Protein AF-A0A246E3R1-F1 (afdb_monomer)

Radius of gyration: 13.1 Å; Cα contacts (8 Å, |Δi|>4): 318; chains: 1; bounding box: 35×27×30 Å

Solvent-accessible surface area (backbone atoms only — not comparable to full-atom values): 6304 Å² total; per-residue (Å²): 119,54,71,61,39,54,56,63,45,77,49,46,33,38,33,43,47,28,61,87,23,43,31,43,37,31,37,36,22,50,95,86,63,29,34,28,38,35,41,36,41,28,56,73,75,44,25,35,37,32,26,45,30,54,86,65,44,77,44,84,72,50,73,42,71,41,78,92,60,78,82,47,70,36,47,36,40,36,43,34,51,58,42,41,35,38,39,33,36,67,92,75,45,77,46,77,47,82,42,72,75,26,56,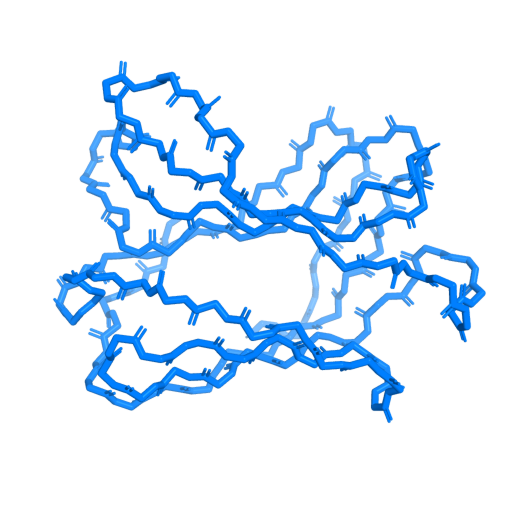73,18,27,29,38,73,53,59,76,44,85,47,50,78,42,78,108

Mean predicted aligned error: 2.45 Å

Foldseek 3Di:
DDFADAQKDKDKWKKQADQQKKKDKWFLADPVRQFTKDFIDHNVVQWTWIFTRHRNDTHTDDIDGVPPDPHRIWTWMWIHHAQWIWIDTPVPDIDIDGTHNRGRGDMDIDMPDPMDIGPD

Sequence (120 aa):
MFGKLQKANQISFTLNASASGKSGLILAQDNDGKNGFKISFEPSANRSASYVINGGSEDFANSYPLSGISGTNYNVTVFISNDLCVVYVNDKLAFSNRVYDVVNKKWSIFGTADSSFSNI

Structure (mmCIF, N/CA/C/O backbone):
data_AF-A0A246E3R1-F1
#
_entry.id   AF-A0A246E3R1-F1
#
loop_
_atom_site.group_PDB
_atom_site.id
_atom_site.type_symbol
_atom_site.label_atom_id
_atom_site.label_alt_id
_atom_site.label_comp_id
_atom_site.label_asym_id
_atom_site.label_entity_id
_atom_site.label_seq_id
_atom_site.pdbx_PDB_ins_code
_atom_site.Cartn_x
_atom_site.Cartn_y
_atom_site.Cartn_z
_atom_site.occupancy
_atom_site.B_iso_or_equiv
_atom_site.auth_seq_id
_atom_site.auth_comp_id
_atom_site.auth_asym_id
_atom_site.auth_atom_id
_atom_site.pdbx_PDB_model_num
ATOM 1 N N . MET A 1 1 ? 13.605 -2.257 4.467 1.00 85.44 1 MET A N 1
ATOM 2 C CA . MET A 1 1 ? 13.396 -2.369 3.006 1.00 85.44 1 MET A CA 1
ATOM 3 C C . MET A 1 1 ? 13.557 -3.831 2.619 1.00 85.44 1 MET A C 1
ATOM 5 O O . MET A 1 1 ? 14.504 -4.453 3.086 1.00 85.44 1 MET A O 1
ATOM 9 N N . PHE A 1 2 ? 12.620 -4.377 1.850 1.00 95.00 2 PHE A N 1
ATOM 10 C CA . PHE A 1 2 ? 12.554 -5.788 1.464 1.00 95.00 2 PHE A CA 1
ATOM 11 C C . PHE A 1 2 ? 13.255 -6.053 0.120 1.00 95.00 2 PHE A C 1
ATOM 13 O O . PHE A 1 2 ? 13.796 -5.141 -0.515 1.00 95.00 2 PHE A O 1
ATOM 20 N N . GLY A 1 3 ? 13.275 -7.327 -0.288 1.00 94.81 3 GLY A N 1
ATOM 21 C CA . GLY A 1 3 ? 13.874 -7.792 -1.540 1.00 94.81 3 GLY A CA 1
ATOM 22 C C . GLY A 1 3 ? 13.220 -7.220 -2.803 1.00 94.81 3 GLY A C 1
ATOM 23 O O . GLY A 1 3 ? 12.220 -6.506 -2.753 1.00 94.81 3 GLY A O 1
ATOM 24 N N . LYS A 1 4 ? 13.812 -7.530 -3.960 1.00 96.88 4 LYS A N 1
ATOM 25 C CA . LYS A 1 4 ? 13.321 -7.058 -5.260 1.00 96.88 4 LYS A CA 1
ATOM 26 C C . LYS A 1 4 ? 12.060 -7.808 -5.693 1.00 96.88 4 LYS A C 1
ATOM 28 O O . LYS A 1 4 ? 12.044 -9.039 -5.683 1.00 96.88 4 LYS A O 1
ATOM 33 N N . LEU A 1 5 ? 11.058 -7.065 -6.149 1.00 96.81 5 LEU A N 1
ATOM 34 C CA . LEU A 1 5 ? 9.829 -7.600 -6.726 1.00 96.81 5 LEU A CA 1
ATOM 35 C C . LEU A 1 5 ? 10.094 -8.241 -8.093 1.00 96.81 5 LEU A C 1
ATOM 37 O O . LEU A 1 5 ? 10.910 -7.757 -8.879 1.00 96.81 5 LEU A O 1
ATOM 41 N N . GLN A 1 6 ? 9.395 -9.337 -8.370 1.00 97.25 6 GLN A N 1
ATOM 42 C CA . GLN A 1 6 ? 9.426 -10.060 -9.642 1.00 97.25 6 GLN A CA 1
ATOM 43 C C . GLN A 1 6 ? 8.275 -9.615 -10.556 1.00 97.25 6 GLN A C 1
ATOM 45 O O . GLN A 1 6 ? 7.538 -8.686 -10.231 1.00 97.25 6 GLN A O 1
ATOM 50 N N . LYS A 1 7 ? 8.093 -10.274 -11.707 1.00 96.94 7 LYS A N 1
ATOM 51 C CA . LYS A 1 7 ? 6.954 -10.000 -12.606 1.00 96.94 7 LYS A CA 1
ATOM 52 C C . LYS A 1 7 ? 5.603 -10.287 -11.955 1.00 96.94 7 LYS A C 1
ATOM 54 O O . LYS A 1 7 ? 4.644 -9.582 -12.231 1.00 96.94 7 LYS A O 1
ATOM 59 N N . ALA A 1 8 ? 5.534 -11.316 -11.118 1.00 97.94 8 ALA A N 1
ATOM 60 C CA . ALA A 1 8 ? 4.351 -11.663 -10.352 1.00 97.94 8 ALA A CA 1
ATOM 61 C C . ALA A 1 8 ? 4.740 -11.799 -8.882 1.00 97.94 8 ALA A C 1
ATOM 63 O O . ALA A 1 8 ? 5.730 -12.463 -8.575 1.00 97.94 8 ALA A O 1
ATOM 64 N N . ASN A 1 9 ? 3.992 -11.156 -7.990 1.00 98.06 9 ASN A N 1
ATOM 65 C CA . ASN A 1 9 ? 4.227 -11.237 -6.551 1.00 98.06 9 ASN A CA 1
ATOM 66 C C . ASN A 1 9 ? 2.894 -11.256 -5.814 1.00 98.06 9 ASN A C 1
ATOM 68 O O . ASN A 1 9 ? 1.929 -10.618 -6.239 1.00 98.06 9 ASN A O 1
ATOM 72 N N . GLN A 1 10 ? 2.896 -11.920 -4.667 1.00 98.31 10 GLN A N 1
ATOM 73 C CA . GLN A 1 10 ? 1.889 -11.752 -3.637 1.00 98.31 10 GLN A CA 1
ATOM 74 C C . GLN A 1 10 ? 2.608 -11.275 -2.376 1.00 98.31 10 GLN A C 1
ATOM 76 O O . GLN A 1 10 ? 3.555 -11.915 -1.928 1.00 98.31 10 GLN A O 1
ATOM 81 N N . ILE A 1 11 ? 2.170 -10.148 -1.827 1.00 98.31 11 ILE A N 1
ATOM 82 C CA . ILE A 1 11 ? 2.597 -9.657 -0.513 1.00 98.31 11 ILE A CA 1
ATOM 83 C C . ILE A 1 11 ? 1.389 -9.779 0.403 1.00 98.31 11 ILE A C 1
ATOM 85 O O . ILE A 1 11 ? 0.278 -9.429 0.006 1.00 98.31 11 ILE A O 1
ATOM 89 N N . SER A 1 12 ? 1.560 -10.298 1.611 1.00 98.38 12 SER A N 1
ATOM 90 C CA . SER A 1 12 ? 0.476 -10.380 2.591 1.00 98.38 12 SER A CA 1
ATOM 91 C C . SER A 1 12 ? 0.987 -9.948 3.950 1.00 98.38 12 SER A C 1
ATOM 93 O O . SER A 1 12 ? 2.151 -10.163 4.248 1.00 98.38 12 SER A O 1
ATOM 95 N N . PHE A 1 13 ? 0.148 -9.271 4.725 1.00 98.56 13 PHE A N 1
ATOM 96 C CA . PHE A 1 13 ? 0.465 -8.878 6.095 1.00 98.56 13 PHE A CA 1
ATOM 97 C C . PHE A 1 13 ? -0.805 -8.514 6.861 1.00 98.56 13 PHE A C 1
ATOM 99 O O . PHE A 1 13 ? -1.825 -8.135 6.279 1.00 98.56 13 PHE A O 1
ATOM 106 N N . THR A 1 14 ? -0.718 -8.562 8.185 1.00 98.56 14 THR A N 1
ATOM 107 C CA . THR A 1 14 ? -1.702 -7.957 9.082 1.00 98.56 14 THR A CA 1
ATOM 108 C C . THR A 1 14 ? -1.175 -6.606 9.553 1.00 98.56 14 THR A C 1
ATOM 110 O O . THR A 1 14 ? -0.092 -6.523 10.138 1.00 98.56 14 THR A O 1
ATOM 113 N N . LEU A 1 15 ? -1.948 -5.551 9.307 1.00 98.50 15 LEU A N 1
ATOM 114 C CA . LEU A 1 15 ? -1.685 -4.178 9.723 1.00 98.50 15 LEU A CA 1
ATOM 115 C C . LEU A 1 15 ? -2.667 -3.766 10.821 1.00 98.50 15 LEU A C 1
ATOM 117 O O . LEU A 1 15 ? -3.877 -3.745 10.603 1.00 98.50 15 LEU A O 1
ATOM 121 N N . ASN A 1 16 ? -2.138 -3.380 11.976 1.00 98.00 16 ASN A N 1
ATOM 122 C CA . ASN A 1 16 ? -2.869 -2.599 12.967 1.00 98.00 16 ASN A CA 1
ATOM 123 C C . ASN A 1 16 ? -2.487 -1.128 12.764 1.00 98.00 16 ASN A C 1
ATOM 125 O O . ASN A 1 16 ? -1.387 -0.705 13.127 1.00 98.00 16 ASN A O 1
ATOM 129 N N . ALA A 1 17 ? -3.350 -0.380 12.080 1.00 97.75 17 ALA A N 1
ATOM 130 C CA . ALA A 1 17 ? -3.108 1.017 11.752 1.00 97.75 17 ALA A CA 1
ATOM 131 C C . ALA A 1 17 ? -3.499 1.938 12.915 1.00 97.75 17 ALA A C 1
ATOM 133 O O . ALA A 1 17 ? -4.526 1.755 13.572 1.00 97.75 17 ALA A O 1
ATOM 134 N N . SER A 1 18 ? -2.727 3.003 13.109 1.00 97.06 18 SER A N 1
ATOM 135 C CA . SER A 1 18 ? -3.145 4.113 13.964 1.00 97.06 18 SER A CA 1
ATOM 136 C C . SER A 1 18 ? -4.342 4.850 13.352 1.00 97.06 18 SER A C 1
ATOM 138 O O . SER A 1 18 ? -4.332 5.181 12.167 1.00 97.06 18 SER A O 1
ATOM 140 N N . ALA A 1 19 ? -5.351 5.174 14.166 1.00 95.25 19 ALA A N 1
ATOM 141 C CA . ALA A 1 19 ? -6.534 5.915 13.719 1.00 95.25 19 ALA A CA 1
ATOM 142 C C . ALA A 1 19 ? -6.218 7.344 13.234 1.00 95.25 19 ALA A C 1
ATOM 144 O O . ALA A 1 19 ? -6.934 7.879 12.388 1.00 95.25 19 ALA A O 1
ATOM 145 N N . SER A 1 20 ? -5.150 7.958 13.751 1.00 95.25 20 SER A N 1
ATOM 146 C CA . SER A 1 20 ? -4.700 9.308 13.382 1.00 95.25 20 SER A CA 1
ATOM 147 C C . SER A 1 20 ? -3.494 9.316 12.437 1.00 95.25 20 SER A C 1
ATOM 149 O O . SER A 1 20 ? -3.139 10.370 11.910 1.00 95.25 20 SER A O 1
ATOM 151 N N . GLY A 1 21 ? -2.861 8.161 12.220 1.00 95.94 21 GLY A N 1
ATOM 152 C CA . GLY A 1 21 ? -1.664 8.021 11.399 1.00 95.94 21 GLY A CA 1
ATOM 153 C C . GLY A 1 21 ? -1.928 7.562 9.969 1.00 95.94 21 GLY A C 1
ATOM 154 O O . GLY A 1 21 ? -3.049 7.252 9.569 1.00 95.94 21 GLY A O 1
ATOM 155 N N . LYS A 1 22 ? -0.840 7.482 9.204 1.00 98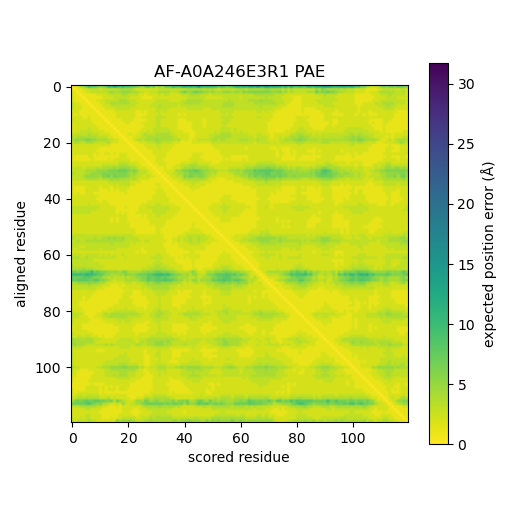.12 22 LYS A N 1
ATOM 156 C CA . LYS A 1 22 ? -0.785 6.825 7.899 1.00 98.12 22 LYS A CA 1
ATOM 157 C C . LYS A 1 22 ? 0.160 5.642 7.985 1.00 98.12 22 LYS A C 1
ATOM 159 O O . LYS A 1 22 ? 1.206 5.732 8.627 1.00 98.12 22 LYS A O 1
ATOM 164 N N . SER A 1 23 ? -0.182 4.550 7.325 1.00 98.69 23 SER A N 1
ATOM 165 C CA . SER A 1 23 ? 0.672 3.365 7.252 1.00 98.69 23 SER A CA 1
ATOM 166 C C . SER A 1 23 ? 0.403 2.600 5.967 1.00 98.69 23 SER A C 1
ATOM 168 O O . SER A 1 23 ? -0.645 2.768 5.352 1.00 98.69 23 SER A O 1
ATOM 170 N N . GLY A 1 24 ? 1.347 1.783 5.521 1.00 98.44 24 GLY A N 1
ATOM 171 C CA . GLY A 1 24 ? 1.161 0.978 4.321 1.00 98.44 24 GLY A CA 1
ATOM 172 C C . GLY A 1 24 ? 2.484 0.571 3.708 1.00 98.44 24 GLY A C 1
ATOM 173 O O . GLY A 1 24 ? 3.418 0.227 4.430 1.00 98.44 24 GLY A O 1
ATOM 174 N N . LEU A 1 25 ? 2.556 0.615 2.381 1.00 98.31 25 LEU A N 1
ATOM 175 C CA . LEU A 1 25 ? 3.687 0.122 1.609 1.00 98.31 25 LEU A CA 1
ATOM 176 C C . LEU A 1 25 ? 4.157 1.122 0.552 1.00 98.31 25 LEU A C 1
ATOM 178 O O . LEU A 1 25 ? 3.390 1.954 0.071 1.00 98.31 25 LEU A O 1
ATOM 182 N N . ILE A 1 26 ? 5.425 1.004 0.174 1.00 98.25 26 ILE A N 1
ATOM 183 C CA . ILE A 1 26 ? 6.020 1.703 -0.964 1.00 98.25 26 ILE A CA 1
ATOM 184 C C . ILE A 1 26 ? 6.554 0.637 -1.918 1.00 98.25 26 ILE A C 1
ATOM 186 O O . ILE A 1 26 ? 7.423 -0.154 -1.552 1.00 98.25 26 ILE A O 1
ATOM 190 N N . LEU A 1 27 ? 5.999 0.598 -3.126 1.00 98.31 27 LEU A N 1
ATOM 191 C CA . LEU A 1 27 ? 6.395 -0.262 -4.239 1.00 98.31 27 LEU A CA 1
ATOM 192 C C . LEU A 1 27 ? 7.334 0.488 -5.185 1.00 98.31 27 LEU A C 1
ATOM 194 O O . LEU A 1 27 ? 7.445 1.710 -5.113 1.00 98.31 27 LEU A O 1
ATOM 198 N N . ALA A 1 28 ? 7.982 -0.244 -6.094 1.00 96.81 28 ALA A N 1
ATOM 199 C CA . ALA A 1 28 ? 8.879 0.322 -7.104 1.00 96.81 28 ALA A CA 1
ATOM 200 C C . ALA A 1 28 ? 9.965 1.253 -6.517 1.00 96.81 28 ALA A C 1
ATOM 202 O O . ALA A 1 28 ? 10.426 2.176 -7.184 1.00 96.81 28 ALA A O 1
ATOM 203 N N . GLN A 1 29 ? 10.366 1.015 -5.263 1.00 96.06 29 GLN A N 1
ATOM 204 C CA . GLN A 1 29 ? 11.206 1.937 -4.513 1.00 96.06 29 GLN A CA 1
ATOM 205 C C . GLN A 1 29 ? 12.657 1.855 -4.990 1.00 96.06 29 GLN A C 1
ATOM 207 O O . GLN A 1 29 ? 13.217 0.760 -5.169 1.00 96.06 29 GLN A O 1
ATOM 212 N N . ASP A 1 30 ? 13.269 3.017 -5.190 1.00 92.94 30 ASP A N 1
ATOM 213 C CA . ASP A 1 30 ? 14.705 3.136 -5.408 1.00 92.94 30 ASP A CA 1
ATOM 214 C C . ASP A 1 30 ? 15.503 3.016 -4.098 1.00 92.94 30 ASP A C 1
ATOM 216 O O . ASP A 1 30 ? 14.971 2.769 -3.018 1.00 92.94 30 ASP A O 1
ATOM 220 N N . ASN A 1 31 ? 16.831 3.074 -4.201 1.00 89.88 31 ASN A N 1
ATOM 221 C CA . ASN A 1 31 ? 17.696 2.789 -3.056 1.00 89.88 31 ASN A CA 1
ATOM 222 C C . ASN A 1 31 ? 17.744 3.925 -2.027 1.00 89.88 31 ASN A C 1
ATOM 224 O O . ASN A 1 31 ? 18.027 3.640 -0.865 1.00 89.88 31 ASN A O 1
ATOM 228 N N . ASP A 1 32 ? 17.518 5.172 -2.441 1.00 90.75 32 ASP A N 1
ATOM 229 C CA . ASP A 1 32 ? 17.491 6.339 -1.554 1.00 90.75 32 ASP A CA 1
ATOM 230 C C . ASP A 1 32 ? 16.067 6.703 -1.100 1.00 90.75 32 ASP A C 1
ATOM 232 O O . ASP A 1 32 ? 15.900 7.594 -0.267 1.00 90.75 32 ASP A O 1
ATOM 236 N N . GLY A 1 33 ? 15.051 5.985 -1.592 1.00 89.12 33 GLY A N 1
ATOM 237 C CA . GLY A 1 33 ? 13.657 6.125 -1.190 1.00 89.12 33 GLY A CA 1
ATOM 238 C C . GLY A 1 33 ? 12.994 7.398 -1.705 1.00 89.12 33 GLY A C 1
ATOM 239 O O . GLY A 1 33 ? 11.922 7.751 -1.209 1.00 89.12 33 GLY A O 1
ATOM 240 N N . LYS A 1 34 ? 13.618 8.090 -2.664 1.00 94.94 34 LYS A N 1
ATOM 241 C CA . LYS A 1 34 ? 13.100 9.337 -3.234 1.00 94.94 34 LYS A CA 1
ATOM 242 C C . LYS A 1 34 ? 12.128 9.104 -4.376 1.00 94.94 34 LYS A C 1
ATOM 244 O O . LYS A 1 34 ? 11.405 10.034 -4.726 1.00 94.94 34 LYS A O 1
ATOM 249 N N . ASN A 1 35 ? 12.090 7.900 -4.938 1.00 96.94 35 ASN A N 1
ATOM 250 C CA . ASN A 1 35 ? 11.133 7.536 -5.971 1.00 96.94 35 ASN A CA 1
ATOM 251 C C . ASN A 1 35 ? 10.432 6.218 -5.635 1.00 96.94 35 ASN A C 1
ATOM 253 O O . ASN A 1 35 ? 11.014 5.312 -5.032 1.00 96.94 35 ASN A O 1
ATOM 257 N N . GLY A 1 36 ? 9.168 6.107 -6.036 1.00 97.56 36 GLY A N 1
ATOM 258 C CA . GLY A 1 36 ? 8.373 4.900 -5.831 1.00 97.56 36 GLY A CA 1
ATOM 259 C C . GLY A 1 36 ? 6.874 5.144 -5.955 1.00 97.56 36 GLY A C 1
ATOM 260 O O . GLY A 1 36 ? 6.422 6.219 -6.340 1.00 97.56 36 GLY A O 1
ATOM 261 N N . PHE A 1 37 ? 6.092 4.131 -5.601 1.00 98.44 37 PHE A N 1
ATOM 262 C CA . PHE A 1 37 ? 4.635 4.184 -5.593 1.00 98.44 37 PHE A CA 1
ATOM 263 C C . PHE A 1 37 ? 4.111 3.797 -4.215 1.00 98.44 37 PHE A C 1
ATOM 265 O O . PHE A 1 37 ? 4.212 2.645 -3.787 1.00 98.44 37 PHE A O 1
ATOM 272 N N . LYS A 1 38 ? 3.564 4.771 -3.500 1.00 98.56 38 LYS A N 1
ATOM 273 C CA . LYS A 1 38 ? 3.060 4.608 -2.140 1.00 98.56 38 LYS A CA 1
ATOM 274 C C . LYS A 1 38 ? 1.613 4.156 -2.170 1.00 98.56 38 LYS A C 1
ATOM 276 O O . LYS A 1 38 ? 0.802 4.755 -2.865 1.00 98.56 38 LYS A O 1
ATOM 281 N N . ILE A 1 39 ? 1.276 3.166 -1.357 1.00 98.69 39 ILE A N 1
ATOM 282 C CA . ILE A 1 39 ? -0.098 2.801 -1.008 1.00 98.69 39 ILE A CA 1
ATOM 283 C C . ILE A 1 39 ? -0.241 3.029 0.494 1.00 98.69 39 ILE A C 1
ATOM 285 O O . ILE A 1 39 ? 0.457 2.413 1.299 1.00 98.69 39 ILE A O 1
ATOM 289 N N . SER A 1 40 ? -1.135 3.938 0.857 1.00 98.62 40 SER A N 1
ATOM 290 C CA . SER A 1 40 ? -1.327 4.460 2.204 1.00 98.62 40 SER A CA 1
ATOM 291 C C . SER A 1 40 ? -2.731 4.143 2.698 1.00 98.62 40 SER A C 1
ATOM 293 O O . SER A 1 40 ? -3.708 4.486 2.039 1.00 98.62 40 SER A O 1
ATOM 295 N N . PHE A 1 41 ? -2.844 3.538 3.872 1.00 98.50 41 PHE A N 1
ATOM 296 C CA . PHE A 1 41 ? -4.078 3.458 4.640 1.00 98.50 41 PHE A CA 1
ATOM 297 C C . PHE A 1 41 ? -4.176 4.699 5.527 1.00 98.50 41 PHE A C 1
ATOM 299 O O . PHE A 1 41 ? -3.275 4.977 6.321 1.00 98.50 41 PHE A O 1
ATOM 306 N N . GLU A 1 42 ? -5.262 5.456 5.369 1.00 97.94 42 GLU A N 1
ATOM 307 C CA . GLU A 1 42 ? -5.496 6.744 6.028 1.00 97.94 42 GLU A CA 1
ATOM 308 C C . GLU A 1 42 ? -6.846 6.696 6.770 1.00 97.94 42 GLU A C 1
ATOM 310 O O . GLU A 1 42 ? -7.854 7.184 6.246 1.00 97.94 42 GLU A O 1
ATOM 315 N N . PRO A 1 43 ? -6.911 6.085 7.972 1.00 97.06 43 PRO A N 1
ATOM 316 C CA . PRO A 1 43 ? -8.179 5.863 8.670 1.00 97.06 43 PRO A CA 1
ATOM 317 C C . PRO A 1 43 ? -8.920 7.161 9.013 1.00 97.06 43 PRO A C 1
ATOM 319 O O . PRO A 1 43 ? -10.136 7.225 8.858 1.00 97.06 43 PRO A O 1
ATOM 322 N N . SER A 1 44 ? -8.194 8.220 9.385 1.00 95.62 44 SER A N 1
ATOM 323 C CA . SER A 1 44 ? -8.770 9.545 9.667 1.00 95.62 44 SER A CA 1
ATOM 324 C C . SER A 1 44 ? -9.469 10.180 8.460 1.00 95.62 44 SER A C 1
ATOM 326 O O . SER A 1 44 ? -10.400 10.962 8.633 1.00 95.62 44 SER A O 1
ATOM 328 N N . ALA A 1 45 ? -9.056 9.818 7.242 1.00 97.00 45 ALA A N 1
ATOM 329 C CA . ALA A 1 45 ? -9.680 10.233 5.987 1.00 97.00 45 ALA A CA 1
ATOM 330 C C . ALA A 1 45 ? -10.611 9.154 5.398 1.00 97.00 45 ALA A C 1
ATOM 332 O O . ALA A 1 45 ? -11.107 9.316 4.284 1.00 97.00 45 ALA A O 1
ATOM 333 N N . ASN A 1 46 ? -10.831 8.049 6.123 1.00 96.94 46 ASN A N 1
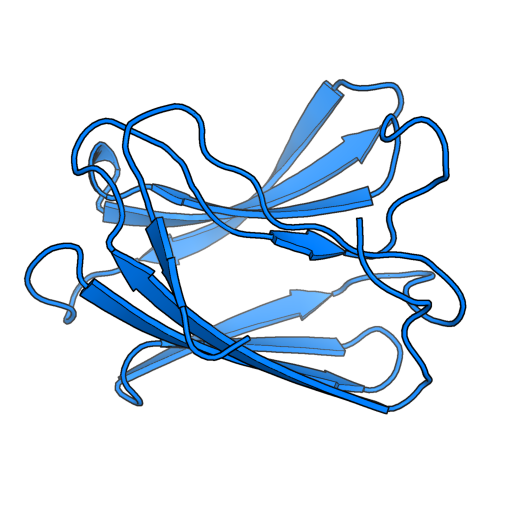ATOM 334 C CA . ASN A 1 46 ? -11.643 6.900 5.719 1.00 96.94 46 ASN A CA 1
ATOM 335 C C . ASN A 1 46 ? -11.306 6.357 4.313 1.00 96.94 46 ASN A C 1
ATOM 337 O O . ASN A 1 46 ? -12.195 6.036 3.518 1.00 96.94 46 ASN A O 1
ATOM 341 N N . ARG A 1 47 ? -10.013 6.269 3.973 1.00 97.75 47 ARG A N 1
ATOM 342 C CA . ARG A 1 47 ? -9.576 5.837 2.636 1.00 97.75 47 ARG A CA 1
ATOM 343 C C . ARG A 1 47 ? -8.244 5.096 2.636 1.00 97.75 47 ARG A C 1
ATOM 345 O O . ARG A 1 47 ? -7.382 5.331 3.478 1.00 97.75 47 ARG A O 1
ATOM 352 N N . SER A 1 48 ? -8.056 4.250 1.631 1.00 98.06 48 SER A N 1
ATOM 353 C CA . SER A 1 48 ? -6.735 3.929 1.102 1.00 98.06 48 SER A CA 1
ATOM 354 C C . SER A 1 48 ? -6.424 4.897 -0.037 1.00 98.06 48 SER A C 1
ATOM 356 O O . SER A 1 48 ? -7.281 5.140 -0.884 1.00 98.06 48 SER A O 1
ATOM 358 N N . ALA A 1 49 ? -5.220 5.447 -0.083 1.00 98.62 49 ALA A N 1
ATOM 359 C CA . ALA A 1 49 ? -4.775 6.377 -1.113 1.00 98.62 49 ALA A CA 1
ATOM 360 C C . ALA A 1 49 ? -3.447 5.918 -1.709 1.00 98.62 49 ALA A C 1
ATOM 362 O O . ALA A 1 49 ? -2.606 5.357 -1.007 1.00 98.62 49 ALA A O 1
ATOM 363 N N . SER A 1 50 ? -3.254 6.166 -2.996 1.00 98.69 50 SER A N 1
ATOM 364 C CA . SER A 1 50 ? -1.996 5.922 -3.683 1.00 98.69 50 SER A CA 1
ATOM 365 C C . SER A 1 50 ? -1.329 7.227 -4.086 1.00 98.69 50 SER A C 1
ATOM 367 O O . SER A 1 50 ? -2.013 8.159 -4.518 1.00 98.69 50 SER A O 1
ATOM 369 N N . TYR A 1 51 ? -0.003 7.263 -4.009 1.00 98.62 51 TYR A N 1
ATOM 370 C CA . TYR A 1 51 ? 0.799 8.422 -4.380 1.00 98.62 51 TYR A CA 1
ATOM 371 C C . TYR A 1 51 ? 1.988 7.998 -5.236 1.00 98.62 51 TYR A C 1
ATOM 373 O O . TYR A 1 51 ? 2.608 6.964 -4.969 1.00 98.62 51 TYR A O 1
ATOM 381 N N . VAL A 1 52 ? 2.334 8.808 -6.230 1.00 98.31 52 VAL A N 1
ATOM 382 C CA . V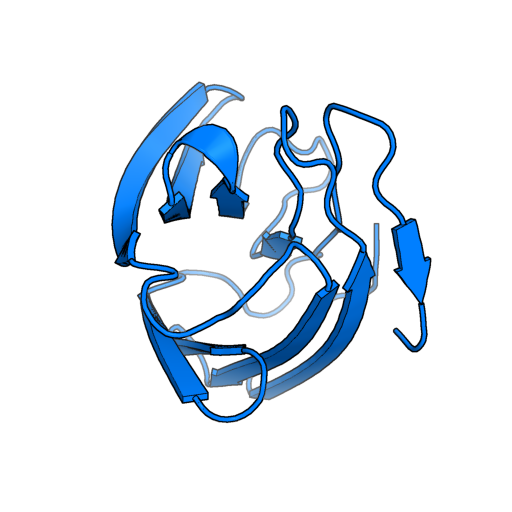AL A 1 52 ? 3.628 8.702 -6.911 1.00 98.31 52 VAL A CA 1
ATOM 383 C C . VAL A 1 52 ? 4.633 9.504 -6.098 1.00 98.31 52 VAL A C 1
ATOM 385 O O . VAL A 1 52 ? 4.394 10.670 -5.799 1.00 98.31 52 VAL A O 1
ATOM 388 N N . ILE A 1 53 ? 5.739 8.873 -5.714 1.00 97.94 53 ILE A N 1
ATOM 389 C CA . ILE A 1 53 ? 6.859 9.556 -5.075 1.00 97.94 53 ILE A CA 1
ATOM 390 C C . ILE A 1 53 ? 7.856 9.922 -6.172 1.00 97.94 53 ILE A C 1
ATOM 392 O O . ILE A 1 53 ? 8.339 9.029 -6.873 1.00 97.94 53 ILE A O 1
ATOM 396 N N . ASN A 1 54 ? 8.161 11.211 -6.310 1.00 96.69 54 ASN A N 1
ATOM 397 C CA . ASN A 1 54 ? 9.152 11.719 -7.254 1.00 96.69 54 ASN A CA 1
ATOM 398 C C . ASN A 1 54 ? 10.044 12.755 -6.565 1.00 96.69 54 ASN A C 1
ATOM 400 O O . ASN A 1 54 ? 9.563 13.776 -6.072 1.00 96.69 54 ASN A O 1
ATOM 404 N N . GLY A 1 55 ? 11.344 12.474 -6.473 1.00 96.25 55 GLY A N 1
ATOM 405 C CA . GLY A 1 55 ? 12.293 13.352 -5.782 1.00 96.25 55 GLY A CA 1
ATOM 406 C C . GLY A 1 55 ? 11.978 13.588 -4.294 1.00 96.25 55 GLY A C 1
ATOM 407 O O . GLY A 1 55 ? 12.426 14.584 -3.730 1.00 96.25 55 GLY A O 1
ATOM 408 N N . GLY A 1 56 ? 11.223 12.687 -3.656 1.00 95.38 56 GLY A N 1
ATOM 409 C CA . GLY A 1 56 ? 10.754 12.799 -2.270 1.00 95.38 56 GLY A CA 1
ATOM 410 C C . GLY A 1 56 ? 9.416 13.528 -2.086 1.00 95.38 56 GLY A C 1
ATOM 411 O O . GLY A 1 56 ? 8.906 13.565 -0.968 1.00 95.38 56 GLY A O 1
ATOM 412 N N . SER A 1 57 ? 8.828 14.075 -3.151 1.00 97.44 57 SER A N 1
ATOM 413 C CA . SER A 1 57 ? 7.478 14.649 -3.132 1.00 97.44 57 SER A CA 1
ATOM 414 C C . SER A 1 57 ? 6.429 13.577 -3.423 1.00 97.44 57 SER A C 1
ATOM 416 O O . SER A 1 57 ? 6.662 12.707 -4.256 1.00 97.44 57 SER A O 1
ATOM 418 N N . GLU A 1 58 ? 5.285 13.635 -2.735 1.00 97.81 58 GLU A N 1
ATOM 419 C CA . GLU A 1 58 ? 4.167 12.699 -2.915 1.00 97.81 58 GLU A CA 1
ATOM 420 C C . GLU A 1 58 ? 3.031 13.357 -3.707 1.00 97.81 58 GLU A C 1
ATOM 422 O O . GLU A 1 58 ? 2.324 14.219 -3.182 1.00 97.81 58 GLU A O 1
ATOM 427 N N . ASP A 1 59 ? 2.814 12.900 -4.938 1.00 98.12 59 ASP A N 1
ATOM 428 C CA . ASP A 1 59 ? 1.706 13.336 -5.787 1.00 9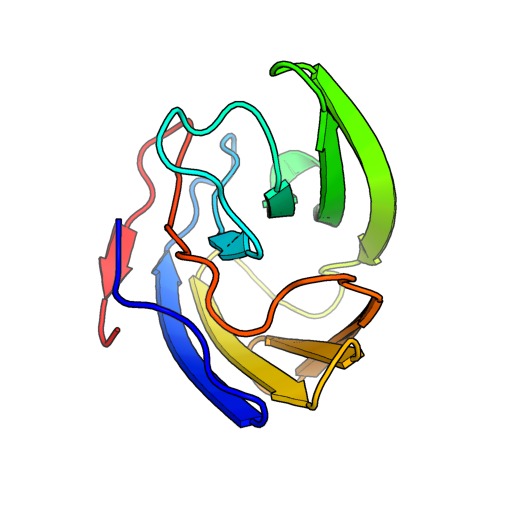8.12 59 ASP A CA 1
ATOM 429 C C . ASP A 1 59 ? 0.532 12.361 -5.665 1.00 98.12 59 ASP A C 1
ATOM 431 O O . ASP A 1 59 ? 0.680 11.157 -5.885 1.00 98.12 59 ASP A O 1
ATOM 435 N N . PHE A 1 60 ? -0.655 12.862 -5.311 1.00 98.50 60 PHE A N 1
ATOM 436 C CA . PHE A 1 60 ? -1.861 12.038 -5.201 1.00 98.50 60 PHE A CA 1
ATOM 437 C C . PHE A 1 60 ? -2.233 11.430 -6.559 1.00 98.50 60 PHE A C 1
ATOM 439 O O . PHE A 1 60 ? -2.443 12.154 -7.529 1.00 98.50 60 PHE A O 1
ATOM 446 N N . ALA A 1 61 ? -2.364 10.105 -6.611 1.00 97.81 61 ALA A N 1
ATOM 447 C CA . ALA A 1 61 ? -2.697 9.385 -7.838 1.00 97.81 61 ALA A CA 1
ATOM 448 C C . ALA A 1 61 ? -4.145 8.880 -7.845 1.00 97.81 61 ALA A C 1
ATOM 450 O O . ALA A 1 61 ? -4.850 9.024 -8.841 1.00 97.81 61 ALA A O 1
ATOM 451 N N . ASN A 1 62 ? -4.588 8.257 -6.751 1.00 98.00 62 ASN A N 1
ATOM 452 C CA . ASN A 1 62 ? -5.925 7.676 -6.644 1.00 98.00 62 ASN A CA 1
ATOM 453 C C . ASN A 1 62 ? -6.285 7.388 -5.180 1.00 98.00 62 ASN A C 1
ATOM 455 O O . ASN A 1 62 ? -5.432 7.413 -4.290 1.00 98.00 62 ASN A O 1
ATOM 459 N N . SER A 1 63 ? -7.548 7.065 -4.922 1.00 98.38 63 SER A N 1
ATOM 460 C CA . SER A 1 63 ? -7.997 6.571 -3.625 1.00 98.38 63 SER A CA 1
ATOM 461 C C . SER A 1 63 ? -9.189 5.640 -3.752 1.00 98.38 63 SER A C 1
ATOM 463 O O . SER A 1 63 ? -9.959 5.726 -4.705 1.00 98.38 63 SER A O 1
ATOM 465 N N . TYR A 1 64 ? -9.378 4.810 -2.737 1.00 97.62 64 TYR A N 1
ATOM 466 C CA . TYR A 1 64 ? -10.558 3.983 -2.559 1.00 97.62 64 TYR A CA 1
ATOM 467 C C . TYR A 1 64 ? -11.047 4.097 -1.110 1.00 97.62 64 TYR A C 1
ATOM 469 O O . TYR A 1 64 ? -10.214 4.118 -0.197 1.00 97.62 64 TYR A O 1
ATOM 477 N N . PRO A 1 65 ? -12.360 4.217 -0.861 1.00 96.81 65 PRO A N 1
ATOM 478 C CA . PRO A 1 65 ? -12.863 4.368 0.496 1.00 96.81 65 PRO A CA 1
ATOM 479 C C . PRO A 1 65 ? -12.638 3.089 1.311 1.00 96.81 65 PRO A C 1
ATOM 481 O O . PRO A 1 65 ? -12.775 1.976 0.805 1.00 96.81 65 PRO A O 1
ATOM 484 N N . LEU A 1 66 ? -12.351 3.248 2.604 1.00 95.50 66 LEU A N 1
ATOM 485 C CA . LEU A 1 66 ? -12.339 2.135 3.566 1.00 95.50 66 LEU A CA 1
ATOM 486 C C . LEU A 1 66 ? -13.737 1.862 4.145 1.00 95.50 66 LEU A C 1
ATOM 488 O O . LEU A 1 66 ? -13.892 1.047 5.055 1.00 95.50 66 LEU A O 1
ATOM 492 N N . SER A 1 67 ? -14.771 2.508 3.596 1.00 89.06 67 SER A N 1
ATOM 493 C CA . SER A 1 67 ? -16.166 2.270 3.955 1.00 89.06 67 SER A CA 1
ATOM 494 C C . SER A 1 67 ? -16.503 0.783 3.824 1.00 89.06 67 SER A C 1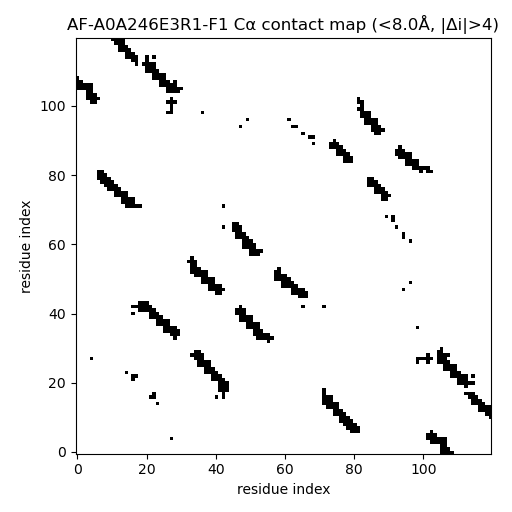
ATOM 496 O O . SER A 1 67 ? -16.345 0.202 2.753 1.00 89.06 67 SER A O 1
ATOM 498 N N . GLY A 1 68 ? -16.970 0.173 4.913 1.00 84.88 68 GLY A N 1
ATOM 499 C CA . GLY A 1 68 ? -17.252 -1.266 4.985 1.00 84.88 68 GLY A CA 1
ATOM 500 C C . GLY A 1 68 ? -16.208 -2.074 5.763 1.00 84.88 68 GLY A C 1
ATOM 501 O O . GLY A 1 68 ? -16.468 -3.232 6.108 1.00 84.88 68 GLY A O 1
ATOM 502 N N . ILE A 1 69 ? -15.071 -1.464 6.115 1.00 90.44 69 ILE A N 1
ATOM 503 C CA . ILE A 1 69 ? -14.159 -1.975 7.142 1.00 90.44 69 ILE A CA 1
ATOM 504 C C . ILE A 1 69 ? -14.398 -1.229 8.453 1.00 90.44 69 ILE A C 1
ATOM 506 O O . ILE A 1 69 ? -14.349 -0.005 8.505 1.00 90.44 69 ILE A O 1
ATOM 510 N N . SER A 1 70 ? -14.649 -1.973 9.527 1.00 88.38 70 SER A N 1
ATOM 511 C CA . SER A 1 70 ? -14.745 -1.427 10.880 1.00 88.38 70 SER A CA 1
ATOM 512 C C . SER A 1 70 ? -13.381 -1.427 11.568 1.00 88.38 70 SER A C 1
ATOM 514 O O . SER A 1 70 ? -12.692 -2.449 11.565 1.00 88.38 70 SER A O 1
ATOM 516 N N . GLY A 1 71 ? -13.044 -0.327 12.242 1.00 92.44 71 GLY A N 1
ATOM 517 C CA . GLY A 1 71 ? -11.796 -0.201 12.996 1.00 92.44 71 GLY A CA 1
ATOM 518 C C . GLY A 1 71 ? -10.567 -0.061 12.096 1.00 92.44 71 GLY A C 1
ATOM 519 O O . GLY A 1 71 ? -10.679 0.297 10.927 1.00 92.44 71 GLY A O 1
ATOM 520 N N . THR A 1 72 ? -9.389 -0.328 12.660 1.00 95.88 72 THR A N 1
ATOM 521 C CA . THR A 1 72 ? -8.095 -0.080 12.004 1.00 95.88 72 THR A CA 1
ATOM 522 C C . THR A 1 72 ? -7.225 -1.331 11.853 1.00 95.88 72 THR A C 1
ATOM 524 O O . THR A 1 72 ? -6.026 -1.233 11.606 1.00 95.88 72 THR A O 1
ATOM 527 N N . ASN A 1 73 ? -7.827 -2.516 11.987 1.00 96.75 73 ASN A N 1
ATOM 528 C CA . ASN A 1 73 ? -7.159 -3.796 11.760 1.00 96.75 73 ASN A CA 1
ATOM 529 C C . ASN A 1 73 ? -7.440 -4.292 10.339 1.00 96.75 73 ASN A C 1
ATOM 531 O O . ASN A 1 73 ? -8.594 -4.523 9.958 1.00 96.75 73 ASN A O 1
ATOM 535 N N . TYR A 1 74 ? -6.376 -4.470 9.565 1.00 98.00 74 TYR A N 1
ATOM 536 C CA . TYR A 1 74 ? -6.426 -4.782 8.145 1.00 98.00 74 TYR A CA 1
ATOM 537 C C . TYR A 1 74 ? -5.586 -6.025 7.844 1.00 98.00 74 TYR A C 1
ATOM 539 O O . TYR A 1 74 ? -4.368 -6.015 7.995 1.00 98.00 74 TYR A O 1
ATOM 547 N N . ASN A 1 75 ? -6.225 -7.087 7.368 1.00 98.31 75 ASN A N 1
ATOM 548 C CA . ASN A 1 75 ? -5.574 -8.170 6.645 1.00 98.31 75 ASN A CA 1
ATOM 549 C C . ASN A 1 75 ? -5.421 -7.719 5.199 1.00 98.31 75 ASN A C 1
ATOM 551 O O . ASN A 1 75 ? -6.420 -7.518 4.506 1.00 98.31 75 ASN A O 1
ATOM 555 N N . VAL A 1 76 ? -4.183 -7.496 4.776 1.00 98.56 76 VAL A N 1
ATOM 556 C CA . VAL A 1 76 ? -3.870 -6.926 3.470 1.00 98.56 76 VAL A CA 1
ATOM 557 C C . VAL A 1 76 ? -3.215 -7.988 2.604 1.00 98.56 76 VAL A C 1
ATOM 559 O O . VAL A 1 76 ? -2.239 -8.613 3.017 1.00 98.56 76 VAL A O 1
ATOM 562 N N . THR A 1 77 ? -3.709 -8.137 1.378 1.00 98.69 77 THR A N 1
ATOM 563 C CA . THR A 1 77 ? -3.065 -8.942 0.337 1.00 98.69 77 THR A CA 1
ATOM 564 C C . THR A 1 77 ? -2.886 -8.092 -0.908 1.00 98.69 77 THR A C 1
ATOM 566 O O . THR A 1 77 ? -3.846 -7.563 -1.458 1.00 98.69 77 THR A O 1
ATOM 569 N N . VAL A 1 78 ? -1.649 -7.955 -1.368 1.00 98.56 78 VAL A N 1
ATOM 570 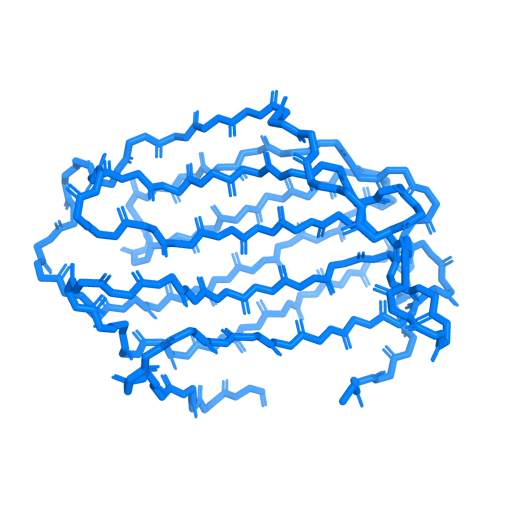C CA . VAL A 1 78 ? -1.298 -7.203 -2.571 1.00 98.56 78 VAL A CA 1
ATOM 571 C C . VAL A 1 78 ? -0.870 -8.184 -3.648 1.00 98.56 78 VAL A C 1
ATOM 573 O O . VAL A 1 78 ? 0.138 -8.873 -3.491 1.00 98.56 78 VAL A O 1
ATOM 576 N N . PHE A 1 79 ? -1.616 -8.227 -4.748 1.00 98.62 79 PHE A N 1
ATOM 577 C CA . PHE A 1 79 ? -1.232 -8.965 -5.947 1.00 98.62 79 PHE A CA 1
ATOM 578 C C . PHE A 1 79 ? -0.619 -8.016 -6.963 1.00 98.62 79 PHE A C 1
ATOM 580 O O . PHE A 1 79 ? -1.214 -6.992 -7.295 1.00 98.62 79 PHE A O 1
ATOM 587 N N . ILE A 1 80 ? 0.552 -8.377 -7.477 1.00 98.50 80 ILE A N 1
ATOM 588 C CA . ILE A 1 80 ? 1.264 -7.622 -8.507 1.00 98.50 80 ILE A CA 1
ATOM 589 C C . ILE A 1 80 ? 1.448 -8.529 -9.720 1.00 98.50 80 ILE A C 1
ATOM 591 O O . ILE A 1 80 ? 1.918 -9.655 -9.567 1.00 98.50 80 ILE A O 1
ATOM 595 N N . SER A 1 81 ? 1.102 -8.037 -10.909 1.00 97.88 81 SER A N 1
ATOM 596 C CA . SER A 1 81 ? 1.343 -8.697 -12.195 1.00 97.88 81 SER A CA 1
ATOM 597 C C . SER A 1 81 ? 1.788 -7.669 -13.231 1.00 97.88 81 SER A C 1
ATOM 599 O O . SER A 1 81 ? 0.985 -6.885 -13.743 1.00 97.88 81 SER A O 1
ATOM 601 N N . ASN A 1 82 ? 3.088 -7.667 -13.532 1.00 95.75 82 ASN A N 1
ATOM 602 C CA . ASN A 1 82 ? 3.778 -6.585 -14.233 1.00 95.75 82 ASN A CA 1
ATOM 603 C C . ASN A 1 82 ? 3.389 -5.244 -13.595 1.00 95.75 82 ASN A C 1
ATOM 605 O O . ASN A 1 82 ? 3.547 -5.092 -12.389 1.00 95.75 82 ASN A O 1
ATOM 609 N N . ASP A 1 83 ? 2.816 -4.319 -14.361 1.00 96.62 83 ASP A N 1
ATOM 610 C CA . ASP A 1 83 ? 2.475 -2.991 -13.850 1.00 96.62 83 ASP A CA 1
ATOM 611 C C . ASP A 1 83 ? 1.116 -2.931 -13.136 1.00 96.62 83 ASP A C 1
ATOM 613 O O . ASP A 1 83 ? 0.700 -1.868 -12.683 1.00 96.62 83 ASP A O 1
ATOM 617 N N . LEU A 1 84 ? 0.364 -4.030 -13.065 1.00 97.75 84 LEU A N 1
ATOM 618 C CA . LEU A 1 84 ? -0.918 -4.061 -12.360 1.00 97.75 84 LEU A CA 1
ATOM 619 C C . LEU A 1 84 ? -0.711 -4.459 -10.904 1.00 97.75 84 LEU A C 1
ATOM 621 O O . LEU A 1 84 ? -0.096 -5.483 -10.620 1.00 97.75 84 LEU A O 1
ATOM 625 N N . CYS A 1 85 ? -1.277 -3.675 -9.992 1.00 98.25 85 CYS A N 1
ATOM 626 C CA . CYS A 1 85 ? -1.272 -3.940 -8.561 1.00 98.25 85 CYS A CA 1
ATOM 627 C C . CYS A 1 85 ? -2.706 -3.871 -8.030 1.00 98.25 85 CYS A C 1
ATOM 629 O O . CYS A 1 85 ? -3.391 -2.874 -8.243 1.00 98.25 85 CYS A O 1
ATOM 631 N N . VAL A 1 86 ? -3.171 -4.905 -7.333 1.00 98.62 86 VAL A N 1
ATOM 632 C CA . VAL A 1 86 ? -4.476 -4.895 -6.660 1.00 98.62 86 VAL A CA 1
ATOM 633 C C . VAL A 1 86 ? -4.268 -5.162 -5.181 1.00 98.62 86 VAL A C 1
ATOM 635 O O . VAL A 1 86 ? -3.687 -6.178 -4.800 1.00 98.62 86 VAL A O 1
ATOM 638 N N . VAL A 1 87 ? -4.746 -4.235 -4.356 1.00 98.62 87 VAL A N 1
ATOM 639 C CA . VAL A 1 87 ? -4.685 -4.312 -2.897 1.00 98.62 87 VAL A CA 1
ATOM 640 C C . VAL A 1 87 ? -6.039 -4.775 -2.387 1.00 98.62 87 VAL A C 1
ATOM 642 O O . VAL A 1 87 ? -7.029 -4.055 -2.515 1.00 98.62 87 VAL A O 1
ATOM 645 N N . 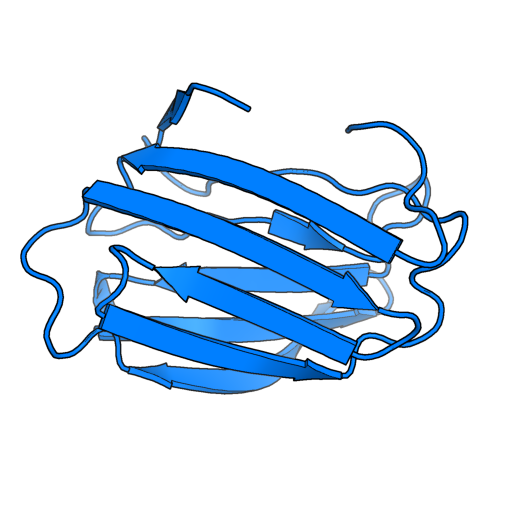TYR A 1 88 ? -6.078 -5.959 -1.799 1.00 98.31 88 TYR A N 1
ATOM 646 C CA . TYR A 1 88 ? -7.234 -6.480 -1.089 1.00 98.31 88 TYR A CA 1
ATOM 647 C C . TYR A 1 88 ? -7.105 -6.210 0.401 1.00 98.31 88 TYR A C 1
ATOM 649 O O . TYR A 1 88 ? -6.013 -6.302 0.964 1.00 98.31 88 TYR A O 1
ATOM 657 N N . VAL A 1 89 ? -8.226 -5.881 1.038 1.00 98.06 89 VAL A N 1
ATOM 658 C CA . VAL A 1 89 ? -8.289 -5.633 2.481 1.00 98.06 89 VAL A CA 1
ATOM 659 C C . VAL A 1 89 ? -9.475 -6.375 3.072 1.00 98.06 89 VAL A C 1
ATOM 661 O O . VAL A 1 89 ? -10.612 -6.166 2.634 1.00 98.06 89 VAL A O 1
ATOM 664 N N . ASN A 1 90 ? -9.212 -7.205 4.085 1.00 96.81 90 ASN A N 1
ATOM 665 C CA . ASN A 1 90 ? -10.205 -7.984 4.832 1.00 96.81 90 ASN A CA 1
ATOM 666 C C . ASN A 1 90 ? -11.197 -8.739 3.926 1.00 96.81 90 ASN A C 1
ATOM 668 O O . ASN A 1 90 ? -12.367 -8.852 4.283 1.00 96.81 90 ASN A O 1
ATOM 672 N N . ASP A 1 91 ? -10.756 -9.161 2.735 1.00 93.44 91 ASP A N 1
ATOM 673 C CA . ASP A 1 91 ? -11.570 -9.810 1.694 1.00 93.44 91 ASP A CA 1
ATOM 674 C C . ASP A 1 91 ? -12.849 -9.046 1.294 1.00 93.44 91 ASP A C 1
ATOM 676 O O . ASP A 1 91 ? -13.806 -9.618 0.776 1.00 93.44 91 ASP A O 1
ATOM 680 N N . LYS A 1 92 ? -12.880 -7.730 1.538 1.00 94.88 92 LYS A N 1
ATOM 681 C CA . LYS A 1 92 ? -14.060 -6.868 1.341 1.00 94.88 92 LYS A CA 1
ATOM 682 C C . LYS A 1 92 ? -13.834 -5.738 0.351 1.00 94.88 92 LYS A C 1
ATOM 684 O O . LYS A 1 92 ? -14.790 -5.243 -0.239 1.00 94.88 92 LYS A O 1
ATOM 689 N N . LEU A 1 93 ? -12.589 -5.296 0.204 1.00 94.88 93 LEU A N 1
ATOM 690 C CA . LEU A 1 93 ? -12.214 -4.193 -0.677 1.00 94.88 93 LEU A CA 1
ATOM 691 C C . LEU A 1 93 ? -11.196 -4.681 -1.697 1.00 94.88 93 LEU A C 1
ATOM 693 O O . LEU A 1 93 ? -10.354 -5.511 -1.362 1.00 94.88 93 LEU A O 1
ATOM 697 N N . ALA A 1 94 ? -11.217 -4.081 -2.884 1.00 97.44 94 ALA A N 1
ATOM 698 C CA . ALA A 1 94 ? -10.178 -4.233 -3.890 1.00 97.44 94 ALA A CA 1
ATOM 699 C C . ALA A 1 94 ? -9.801 -2.853 -4.441 1.00 97.44 94 ALA A C 1
ATOM 701 O O . ALA A 1 94 ? -10.609 -2.190 -5.090 1.00 97.44 94 ALA A O 1
ATOM 702 N N . PHE A 1 95 ? -8.567 -2.421 -4.195 1.00 98.31 95 PHE A N 1
ATOM 703 C CA . PHE A 1 95 ? -8.034 -1.152 -4.673 1.00 98.31 95 PHE A CA 1
ATOM 704 C C . PHE A 1 95 ? -6.993 -1.399 -5.771 1.00 98.31 95 PHE A C 1
ATOM 706 O O . PHE A 1 95 ? -5.850 -1.782 -5.508 1.00 98.31 95 PHE A O 1
ATOM 713 N N . SER A 1 96 ? -7.418 -1.203 -7.021 1.00 98.38 96 SER A N 1
ATOM 714 C CA . SER A 1 96 ? -6.585 -1.414 -8.209 1.00 98.38 96 SER A CA 1
ATOM 715 C C . SER A 1 96 ? -5.739 -0.186 -8.534 1.00 98.38 96 SER A C 1
ATOM 717 O O . SER A 1 96 ? -6.229 0.942 -8.542 1.00 98.38 96 SER A O 1
ATOM 719 N N . ASN A 1 97 ? -4.471 -0.426 -8.845 1.00 98.38 97 ASN A N 1
ATOM 720 C CA . ASN A 1 97 ? -3.445 0.569 -9.105 1.00 98.38 97 ASN A CA 1
ATOM 721 C C . ASN A 1 97 ? -2.601 0.158 -10.316 1.00 98.38 97 ASN A C 1
ATOM 723 O O . ASN A 1 97 ? -2.386 -1.028 -10.581 1.00 98.38 97 ASN A O 1
ATOM 727 N N . ARG A 1 98 ? -2.084 1.158 -11.030 1.00 97.50 98 ARG A N 1
ATOM 728 C CA . ARG A 1 98 ? -1.053 0.984 -12.056 1.00 97.50 98 ARG A CA 1
ATOM 729 C C . ARG A 1 98 ? 0.281 1.437 -11.466 1.00 97.50 98 ARG A C 1
ATOM 731 O O . ARG A 1 98 ? 0.396 2.583 -11.047 1.00 97.50 98 ARG A O 1
ATOM 738 N N . VAL A 1 99 ? 1.261 0.542 -11.431 1.00 96.94 99 VAL A N 1
ATOM 739 C CA . VAL A 1 99 ? 2.587 0.754 -10.841 1.00 96.94 99 VAL A CA 1
ATOM 740 C C . VAL A 1 99 ? 3.644 0.393 -11.875 1.00 96.94 99 VAL A C 1
ATOM 742 O O . VAL A 1 99 ? 4.007 -0.770 -12.017 1.00 96.94 99 VAL A O 1
ATOM 745 N N . TYR A 1 100 ? 4.113 1.389 -12.620 1.00 94.56 100 TYR A N 1
ATOM 746 C CA . TYR A 1 100 ? 5.148 1.185 -13.632 1.00 94.56 100 TYR A CA 1
ATOM 747 C C . TYR A 1 100 ? 6.503 0.856 -13.003 1.00 94.56 100 TYR A C 1
ATOM 749 O O . TYR A 1 100 ? 6.777 1.213 -11.855 1.00 94.56 100 TYR A O 1
ATOM 757 N N . ASP A 1 101 ? 7.346 0.170 -13.776 1.00 91.94 101 ASP A N 1
ATOM 758 C CA . ASP A 1 101 ? 8.729 -0.165 -13.423 1.00 91.94 101 ASP A CA 1
ATOM 759 C C . ASP A 1 101 ? 8.883 -0.920 -12.096 1.00 91.94 101 ASP A C 1
ATOM 761 O O . ASP A 1 101 ? 9.938 -0.876 -11.469 1.00 91.94 101 ASP A O 1
ATOM 765 N N . VAL A 1 102 ? 7.854 -1.647 -11.652 1.00 96.06 102 VAL A N 1
ATOM 766 C CA . VAL A 1 102 ? 7.880 -2.361 -10.365 1.00 96.06 102 VAL A CA 1
ATOM 767 C C . VAL A 1 102 ? 8.837 -3.561 -10.369 1.00 96.06 102 VAL A C 1
ATOM 769 O O . VAL A 1 102 ? 9.395 -3.930 -9.333 1.00 96.06 102 VAL A O 1
ATOM 772 N N . VAL A 1 103 ? 9.063 -4.167 -11.538 1.00 96.19 103 VAL A N 1
ATOM 773 C CA . VAL A 1 103 ? 9.914 -5.353 -11.694 1.00 96.19 103 VAL A CA 1
ATOM 774 C C . VAL A 1 103 ? 11.372 -5.002 -11.387 1.00 96.19 103 VAL A C 1
ATOM 776 O O . VAL A 1 103 ? 11.912 -4.013 -11.873 1.00 96.19 103 VAL A O 1
ATOM 779 N N . ASN A 1 104 ? 12.040 -5.846 -10.598 1.00 95.31 104 ASN A N 1
ATOM 780 C CA . ASN A 1 104 ? 13.415 -5.673 -10.117 1.00 95.31 104 ASN A CA 1
ATOM 781 C C . ASN A 1 104 ? 13.654 -4.466 -9.191 1.00 95.31 104 ASN A C 1
ATOM 783 O O . ASN A 1 104 ? 14.812 -4.176 -8.858 1.00 95.31 104 ASN A O 1
ATOM 787 N N . LYS A 1 105 ? 12.599 -3.799 -8.719 1.00 96.44 105 LYS A N 1
ATOM 788 C CA . LYS A 1 105 ? 12.688 -2.742 -7.703 1.00 96.44 105 LYS A CA 1
ATOM 789 C C . LYS A 1 105 ? 12.400 -3.278 -6.311 1.00 96.44 105 LYS A C 1
ATOM 791 O O . LYS A 1 105 ? 11.769 -4.321 -6.151 1.00 96.44 105 LYS A O 1
ATOM 796 N N . LYS A 1 106 ? 12.899 -2.573 -5.298 1.00 97.00 106 LYS A N 1
ATOM 797 C CA . LYS A 1 106 ? 12.653 -2.916 -3.895 1.00 97.00 106 LYS A CA 1
ATOM 798 C C . LYS A 1 106 ? 11.278 -2.411 -3.462 1.00 97.00 106 LYS A C 1
ATOM 800 O O . LYS A 1 106 ? 10.615 -1.656 -4.173 1.00 97.00 106 LYS A O 1
ATOM 805 N N . TRP A 1 107 ? 10.869 -2.834 -2.277 1.00 97.81 107 TRP A N 1
ATOM 806 C CA . TRP A 1 107 ? 9.678 -2.324 -1.617 1.00 97.81 107 TRP A CA 1
ATOM 807 C C . TRP A 1 107 ? 9.905 -2.187 -0.114 1.00 97.81 107 TRP A C 1
ATOM 809 O O . TRP A 1 107 ? 10.867 -2.724 0.451 1.00 97.81 107 TRP A O 1
ATOM 819 N N . SER A 1 108 ? 9.035 -1.447 0.553 1.00 97.75 108 SER A N 1
ATOM 820 C CA . SER A 1 108 ? 9.081 -1.251 1.999 1.00 97.75 108 SER A CA 1
ATOM 821 C C . SER A 1 108 ? 7.685 -1.078 2.582 1.00 97.75 108 SER A C 1
ATOM 823 O O . SER A 1 108 ? 6.705 -0.944 1.852 1.00 97.75 108 SER A O 1
ATOM 825 N N . ILE A 1 109 ? 7.619 -1.094 3.910 1.00 97.81 109 ILE A N 1
ATOM 826 C CA . ILE A 1 109 ? 6.470 -0.642 4.692 1.00 97.81 109 ILE A CA 1
ATOM 827 C C . ILE A 1 109 ? 6.819 0.674 5.384 1.00 97.81 109 ILE A C 1
ATOM 829 O O . ILE A 1 109 ? 7.995 0.948 5.636 1.00 97.81 109 ILE A O 1
ATOM 833 N N . PHE A 1 110 ? 5.806 1.470 5.709 1.00 97.56 110 PHE A N 1
ATOM 834 C CA . PHE A 1 110 ? 5.970 2.724 6.443 1.00 97.56 110 PHE A CA 1
ATOM 835 C C . PHE A 1 110 ? 4.837 2.929 7.455 1.00 97.56 110 PHE A C 1
ATOM 837 O O . PHE A 1 110 ? 3.747 2.372 7.309 1.00 97.56 110 PHE A O 1
ATOM 844 N N . GLY A 1 111 ? 5.084 3.782 8.448 1.00 97.19 111 GLY A N 1
ATOM 845 C CA . GLY A 1 111 ? 4.093 4.274 9.402 1.00 97.19 111 GLY A CA 1
ATOM 846 C C . GLY A 1 111 ? 4.482 5.667 9.900 1.00 97.19 111 GLY A C 1
ATOM 847 O O . GLY A 1 111 ? 5.666 5.937 10.084 1.00 97.19 111 GLY A O 1
ATOM 848 N N . THR A 1 112 ? 3.510 6.563 10.085 1.00 95.19 112 THR A N 1
ATOM 849 C CA . THR A 1 112 ? 3.733 7.934 10.600 1.00 95.19 112 THR A CA 1
ATOM 850 C C . THR A 1 112 ? 3.276 8.121 12.050 1.00 95.19 112 THR A C 1
ATOM 852 O O . THR A 1 112 ? 3.382 9.215 12.591 1.00 95.19 112 THR A O 1
ATOM 855 N N . ALA A 1 113 ? 2.711 7.077 12.651 1.00 93.81 113 ALA A N 1
ATOM 856 C CA . ALA A 1 113 ? 2.285 6.989 14.044 1.00 93.81 113 ALA A CA 1
ATOM 857 C C . ALA A 1 113 ? 2.385 5.517 14.479 1.00 93.81 113 ALA A C 1
ATOM 859 O O . ALA A 1 113 ? 2.754 4.673 13.657 1.00 93.81 113 ALA A O 1
ATOM 860 N N . ASP A 1 114 ? 2.004 5.208 15.719 1.00 92.69 114 ASP A N 1
ATOM 861 C CA . ASP A 1 114 ? 2.063 3.860 16.300 1.00 92.69 114 ASP A CA 1
ATOM 862 C C . ASP A 1 114 ? 1.151 2.877 15.548 1.00 92.69 114 ASP A C 1
ATOM 864 O O . ASP A 1 114 ? -0.015 2.677 15.879 1.00 92.69 114 ASP A O 1
ATOM 868 N N . SER A 1 115 ? 1.685 2.307 14.471 1.00 96.81 115 SER A N 1
ATOM 869 C CA . SER A 1 115 ? 1.081 1.249 13.664 1.00 96.81 115 SER A CA 1
ATOM 870 C C . SER A 1 115 ? 2.018 0.051 13.685 1.00 96.81 115 SER A C 1
ATOM 872 O O . SER A 1 115 ? 3.239 0.220 13.710 1.00 96.81 115 SER A O 1
ATOM 874 N N . SER A 1 116 ? 1.470 -1.157 13.644 1.00 97.62 116 SER A N 1
ATOM 875 C CA . SER A 1 116 ? 2.265 -2.383 13.641 1.00 97.62 116 SER A CA 1
ATOM 876 C C . SER A 1 116 ? 1.915 -3.282 12.465 1.00 97.62 116 SER A C 1
ATOM 878 O O . SER A 1 116 ? 0.778 -3.326 11.993 1.00 97.62 116 SER A O 1
ATOM 880 N N . PHE A 1 117 ? 2.929 -3.998 11.989 1.00 98.38 117 PHE A N 1
ATOM 881 C CA . PHE A 1 117 ? 2.827 -4.965 10.906 1.00 98.38 117 PHE A CA 1
ATOM 882 C C . PHE A 1 117 ? 3.253 -6.331 11.434 1.00 98.38 117 PHE A C 1
ATOM 884 O O . PHE A 1 117 ? 4.224 -6.437 12.186 1.00 98.38 117 PHE A O 1
ATOM 891 N N . SER A 1 118 ? 2.538 -7.374 11.038 1.00 98.38 118 SER A N 1
ATOM 892 C CA . SER A 1 118 ? 2.828 -8.760 11.411 1.00 98.38 118 SER A CA 1
ATOM 893 C C . SER A 1 118 ? 2.493 -9.704 10.259 1.00 98.38 118 SER A C 1
ATOM 895 O O . SER A 1 118 ? 1.778 -9.314 9.335 1.00 98.38 118 SER A O 1
ATOM 897 N N . ASN A 1 119 ? 3.010 -10.935 10.313 1.00 97.19 119 ASN A N 1
ATOM 898 C CA . ASN A 1 119 ? 2.768 -11.979 9.308 1.00 97.19 119 ASN A CA 1
ATOM 899 C C . ASN A 1 119 ? 3.112 -11.540 7.869 1.00 97.19 119 ASN A C 1
ATOM 901 O O . ASN A 1 119 ? 2.308 -11.753 6.964 1.00 97.19 119 ASN A O 1
ATOM 905 N N . ILE A 1 120 ? 4.270 -10.883 7.701 1.00 93.56 120 ILE A N 1
ATOM 906 C CA . ILE A 1 120 ? 4.802 -10.410 6.408 1.00 93.56 120 ILE A CA 1
ATOM 907 C C . ILE A 1 120 ? 5.488 -11.552 5.658 1.00 93.56 120 ILE A C 1
ATOM 909 O O . ILE A 1 120 ? 6.309 -12.240 6.308 1.00 93.56 120 ILE A O 1
#

pLDDT: mean 96.56, std 2.68, range [84.88, 98.69]

Nearest PDB structures (foldseek):
  4b1m-assembly3_C  TM=8.044E-01  e=1.475E-05  Bacillus subtilis
  2erf-assembly1_A  TM=6.042E-01  e=2.612E-03  Homo sapiens
  3vv1-assembly1_B  TM=6.097E-01  e=2.352E-03  Caenorhabditis elegans
  5glt-assembly2_B  TM=6.802E-01  e=5.421E-02  Toxascaris leonina
  4bme-assembly2_B  TM=4.548E-01  e=1.190E-02  Homo sapiens

Secondary structure (DSSP, 8-state):
------SEEEEEEEEE--SSS-EEEEEEE-SSSSSEEEEEEEGGGTEEEEEEEETTEEEEEEEEE-TT--SSEEEEEEEEETTEEEEEETTTEE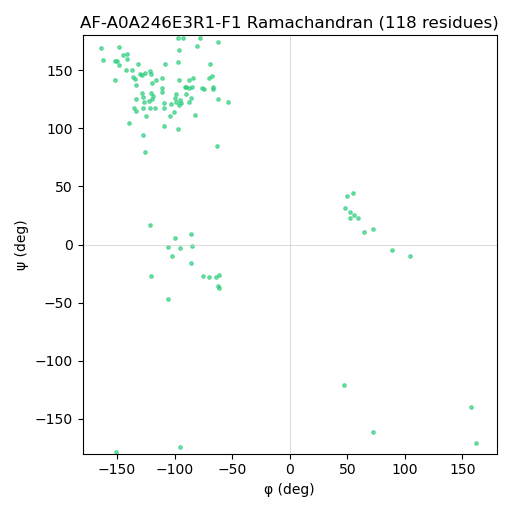EEEE-TT-TT-EEEEEESSS-EEE--